Protein AF-A0A7J7J9N1-F1 (afdb_monomer)

Solvent-accessible surface area (backbone atoms only — not comparable to full-atom values): 4388 Å² total; per-residue (Å²): 120,63,47,51,27,26,30,64,87,59,84,51,42,52,30,38,32,41,53,78,27,67,42,98,60,90,78,91,54,67,74,82,80,48,62,73,74,43,76,46,67,27,19,78,77,46,76,42,79,94,78,57,43,30,40,35,25,45,73,56,57,85,78,82,60,70,74,45,51,30,35,44,60,125

Organism: Bugula neritina (NCBI:txid10212)

Radius of gyration: 11.66 Å; Cα contacts (8 Å, |Δi|>4): 146; chains: 1; bounding box: 31×20×27 Å

Foldseek 3Di:
DWFWKFFPVPVGQIETERPVQQDVDDDPDPCVSDPAFDKDWWFFPDADPVVSYTYIGPNCPPPDGDITIIGTDD

pLDDT: mean 78.35, std 8.13, range [53.81, 88.25]

Secondary structure (DSSP, 8-state):
-EEEEEETTTTTEEEEEEHHHH-SS--S-HHHH--TT-EEEEEEEEEETTTTEEEEESTTTTSSSPPEEEEE--

InterPro domains:
  IPR003029 S1 domain [PF00575] (1-59)
  IPR003029 S1 domain [PS50126] (1-59)
  IPR011488 Translation initiation factor 2, alpha subunit [PTHR10602] (1-62)
  IPR012340 Nucleic acid-binding, OB-fold [G3DSA:2.40.50.140] (1-61)
  IPR012340 Nucleic acid-binding, OB-fold [SSF50249] (2-61)
  IPR044126 IF2a, S1-like domain [cd04452] (1-60)

Mean predicted aligned error: 6.22 Å

Structure (mmCIF, N/CA/C/O backbone):
data_AF-A0A7J7J9N1-F1
#
_entry.id   AF-A0A7J7J9N1-F1
#
loop_
_atom_site.group_PDB
_atom_site.id
_atom_site.type_symbol
_atom_site.label_atom_id
_atom_site.label_alt_id
_atom_site.label_comp_id
_atom_site.label_asym_id
_atom_site.label_entity_id
_atom_site.label_seq_id
_atom_site.pdbx_PDB_ins_code
_atom_site.Cartn_x
_atom_site.Cartn_y
_atom_site.Cartn_z
_atom_site.occupancy
_atom_site.B_iso_or_equiv
_atom_site.auth_seq_id
_atom_site.auth_comp_id
_atom_site.auth_asym_id
_atom_site.auth_atom_id
_atom_site.pdbx_PDB_model_num
ATOM 1 N N . MET A 1 1 ? 6.460 -9.702 3.319 1.00 71.75 1 MET A N 1
ATOM 2 C CA . MET A 1 1 ? 6.885 -8.291 3.441 1.00 71.75 1 MET A CA 1
ATOM 3 C C . MET A 1 1 ? 5.946 -7.452 2.596 1.00 71.75 1 MET A C 1
ATOM 5 O O . MET A 1 1 ? 5.780 -7.753 1.418 1.00 71.75 1 MET A O 1
ATOM 9 N N . GLY A 1 2 ? 5.281 -6.486 3.213 1.00 76.56 2 GLY A N 1
ATOM 10 C CA . GLY A 1 2 ? 4.382 -5.531 2.567 1.00 76.56 2 GLY A CA 1
ATOM 11 C C . GLY A 1 2 ? 4.644 -4.136 3.130 1.00 76.56 2 GLY A C 1
ATOM 12 O O . GLY A 1 2 ? 5.425 -4.011 4.072 1.00 76.56 2 GLY A O 1
ATOM 13 N N . ALA A 1 3 ? 4.029 -3.128 2.529 1.00 82.06 3 ALA A N 1
ATOM 14 C CA . ALA A 1 3 ? 4.043 -1.748 2.995 1.00 82.06 3 ALA A CA 1
ATOM 15 C C . ALA A 1 3 ? 2.654 -1.385 3.524 1.00 82.06 3 ALA A C 1
ATOM 17 O O . ALA A 1 3 ? 1.649 -1.791 2.931 1.00 82.06 3 ALA A O 1
ATOM 18 N N . TYR A 1 4 ? 2.609 -0.641 4.626 1.00 85.44 4 TYR A N 1
ATOM 19 C CA . TYR A 1 4 ? 1.372 -0.077 5.150 1.00 85.44 4 TYR A CA 1
ATOM 20 C C . TYR A 1 4 ? 1.153 1.311 4.561 1.00 85.44 4 TYR A C 1
ATOM 22 O O . TYR A 1 4 ? 2.080 2.111 4.414 1.00 85.44 4 TYR A O 1
ATOM 30 N N . VAL A 1 5 ? -0.091 1.585 4.197 1.00 86.50 5 VAL A N 1
ATOM 31 C CA . VAL A 1 5 ? -0.495 2.829 3.550 1.00 86.50 5 VAL A CA 1
ATOM 32 C C . VAL A 1 5 ? -1.795 3.331 4.156 1.00 86.50 5 VAL A C 1
ATOM 34 O O . VAL A 1 5 ? -2.618 2.539 4.600 1.00 86.50 5 VAL A O 1
ATOM 37 N N . HIS A 1 6 ? -2.010 4.640 4.137 1.00 87.50 6 HIS A N 1
ATOM 38 C CA . HIS A 1 6 ? -3.297 5.245 4.457 1.00 87.50 6 HIS A CA 1
ATOM 39 C C . HIS A 1 6 ? -4.035 5.590 3.171 1.00 87.50 6 HIS A C 1
ATOM 41 O O . HIS A 1 6 ? -3.488 6.289 2.315 1.00 87.50 6 HIS A O 1
ATOM 47 N N . LEU A 1 7 ? -5.287 5.154 3.046 1.00 85.44 7 LEU A N 1
ATOM 48 C CA . LEU A 1 7 ? -6.170 5.619 1.979 1.00 85.44 7 LEU A CA 1
ATOM 49 C C . LEU A 1 7 ? -6.725 6.998 2.339 1.00 85.44 7 LEU A C 1
ATOM 51 O O . LEU A 1 7 ? -7.463 7.140 3.316 1.00 85.44 7 LEU A O 1
ATOM 55 N N . LEU A 1 8 ? -6.384 8.012 1.546 1.00 82.56 8 LEU A N 1
ATOM 56 C CA . LEU A 1 8 ? -6.788 9.394 1.822 1.00 82.56 8 LEU A CA 1
ATOM 57 C C . LEU A 1 8 ? -8.298 9.594 1.618 1.00 82.56 8 LEU A C 1
ATOM 59 O O . LEU A 1 8 ? -8.915 10.379 2.333 1.00 82.56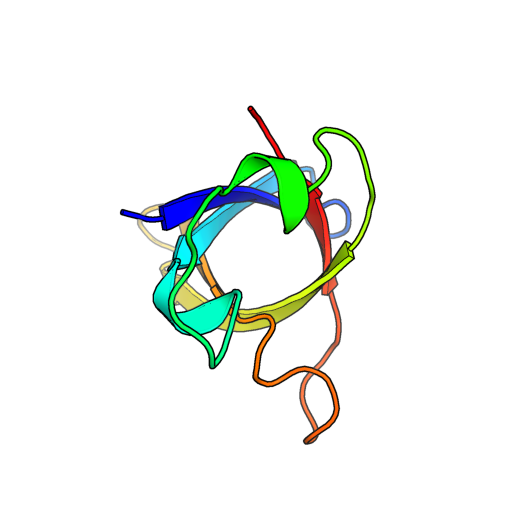 8 LEU A O 1
ATOM 63 N N . GLU A 1 9 ? -8.897 8.848 0.689 1.00 80.12 9 GLU A N 1
ATOM 64 C CA . GLU A 1 9 ? -10.326 8.924 0.352 1.00 80.12 9 GLU A CA 1
ATOM 65 C C . GLU A 1 9 ? -11.241 8.303 1.416 1.00 80.12 9 GLU A C 1
ATOM 67 O O . GLU A 1 9 ? -12.384 8.731 1.572 1.00 80.12 9 GLU A O 1
ATOM 72 N N . TYR A 1 10 ? -10.735 7.357 2.213 1.00 82.00 10 TYR A N 1
ATOM 73 C CA . TYR A 1 10 ? -11.506 6.681 3.258 1.00 82.00 10 TYR A CA 1
ATOM 74 C C . TYR A 1 10 ? -10.984 7.015 4.652 1.00 82.00 10 TYR A C 1
ATOM 76 O O . TYR A 1 10 ? -10.644 6.123 5.419 1.00 82.00 10 TYR A O 1
ATOM 84 N N . ASN A 1 11 ? -10.896 8.298 5.001 1.00 85.06 11 ASN A N 1
ATOM 85 C CA . ASN A 1 11 ? -10.561 8.740 6.362 1.00 85.06 11 ASN A CA 1
ATOM 86 C C . ASN A 1 11 ? -9.240 8.154 6.918 1.00 85.06 11 ASN A C 1
ATOM 88 O O . ASN A 1 11 ? -9.141 7.861 8.108 1.00 85.06 11 ASN A O 1
ATOM 92 N N . ASN A 1 12 ? -8.225 7.978 6.063 1.00 83.38 12 ASN A N 1
ATOM 93 C CA . ASN A 1 12 ? -6.929 7.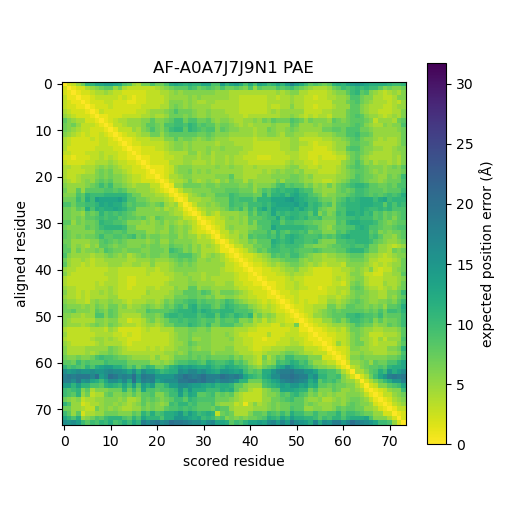380 6.409 1.00 83.38 12 ASN A CA 1
ATOM 94 C C . ASN A 1 12 ? -7.014 5.937 6.934 1.00 83.38 12 ASN A C 1
ATOM 96 O O . ASN A 1 12 ? -6.178 5.530 7.741 1.00 83.38 12 ASN A O 1
ATOM 100 N N . ILE A 1 13 ? -7.982 5.142 6.465 1.00 85.81 13 ILE A N 1
ATOM 101 C CA . ILE A 1 13 ? -7.995 3.701 6.748 1.00 85.81 13 ILE A CA 1
ATOM 102 C C . ILE A 1 13 ? -6.661 3.077 6.326 1.00 85.81 13 ILE A C 1
ATOM 104 O O . ILE A 1 13 ? -6.082 3.432 5.296 1.00 85.81 13 ILE A O 1
ATOM 108 N N . GLU A 1 14 ? -6.178 2.153 7.148 1.00 86.19 14 GLU A N 1
ATOM 109 C CA . GLU A 1 14 ? -4.954 1.409 6.899 1.00 86.19 14 GLU A CA 1
ATOM 110 C C . GLU A 1 14 ? -5.181 0.341 5.822 1.00 86.19 14 GLU A C 1
ATOM 112 O O . GLU A 1 14 ? -6.064 -0.514 5.906 1.00 86.19 14 GLU A O 1
ATOM 117 N N . GLY A 1 15 ? -4.352 0.387 4.790 1.00 87.75 15 GLY A N 1
ATOM 118 C CA . GLY A 1 15 ? -4.247 -0.626 3.758 1.00 87.75 15 GLY A CA 1
ATOM 119 C C . GLY A 1 15 ? -2.862 -1.256 3.759 1.00 87.75 15 GLY A C 1
ATOM 120 O O . GLY A 1 15 ? -1.884 -0.662 4.216 1.00 87.75 15 GLY A O 1
ATOM 121 N N . MET A 1 16 ? -2.768 -2.464 3.212 1.00 88.06 16 MET A N 1
ATOM 122 C CA . MET A 1 16 ? -1.504 -3.153 3.006 1.00 88.06 16 MET A CA 1
ATOM 123 C C . MET A 1 16 ? -1.279 -3.390 1.516 1.00 88.06 16 MET A C 1
ATOM 125 O O . MET A 1 16 ? -2.113 -3.963 0.815 1.00 88.06 16 MET A O 1
ATOM 129 N N . VAL A 1 17 ? -0.109 -2.988 1.031 1.00 86.31 17 VAL A N 1
ATOM 130 C CA . VAL A 1 17 ? 0.358 -3.313 -0.316 1.00 86.31 17 VAL A CA 1
ATOM 131 C C . VAL A 1 17 ? 1.426 -4.395 -0.206 1.00 86.31 17 VAL A C 1
ATOM 133 O O . VAL A 1 17 ? 2.449 -4.232 0.461 1.00 86.31 17 VAL A O 1
ATOM 136 N N . LEU A 1 18 ? 1.234 -5.521 -0.890 1.00 84.44 18 LEU A N 1
ATOM 137 C CA . LEU A 1 18 ? 2.270 -6.553 -0.967 1.00 84.44 18 LEU A CA 1
ATOM 138 C C . LEU A 1 18 ? 3.452 -6.071 -1.823 1.00 84.44 18 LEU A C 1
ATOM 140 O O . LEU A 1 18 ? 3.256 -5.502 -2.896 1.00 84.44 18 LEU A O 1
ATOM 144 N N . LEU A 1 19 ? 4.695 -6.392 -1.430 1.00 78.88 19 LEU A N 1
ATOM 145 C CA . LEU A 1 19 ? 5.878 -6.081 -2.257 1.00 78.88 19 LEU A CA 1
ATOM 146 C C . LEU A 1 19 ? 5.772 -6.668 -3.677 1.00 78.88 19 LEU A C 1
ATOM 148 O O . LEU A 1 19 ? 6.211 -6.049 -4.646 1.00 78.88 19 LEU A O 1
ATOM 152 N N . SER A 1 20 ? 5.153 -7.844 -3.802 1.00 81.50 20 SER A N 1
ATOM 153 C CA . SER A 1 20 ? 4.875 -8.519 -5.079 1.00 81.50 20 SER A CA 1
ATOM 154 C C . SER A 1 20 ? 3.912 -7.741 -5.989 1.00 81.50 20 SER A C 1
ATOM 156 O O . 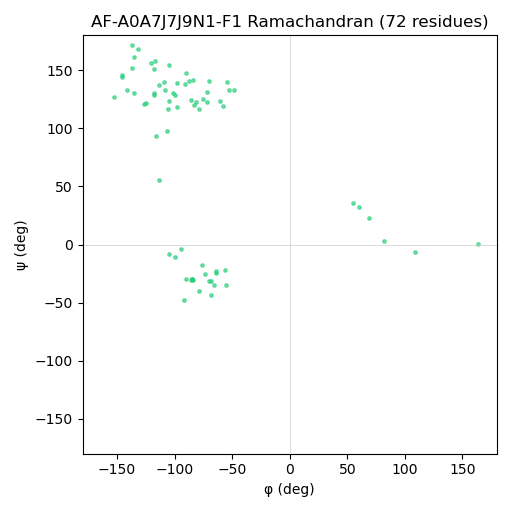SER A 1 20 ? 3.899 -7.939 -7.209 1.00 81.50 20 SER A O 1
ATOM 158 N N . GLU A 1 21 ? 3.108 -6.857 -5.395 1.00 80.94 21 GLU A N 1
ATOM 159 C CA . GLU A 1 21 ? 2.115 -6.014 -6.059 1.00 80.94 21 GLU A CA 1
ATOM 160 C C . GLU A 1 21 ? 2.612 -4.579 -6.304 1.00 80.94 21 GLU A C 1
ATOM 162 O O . GLU A 1 21 ? 1.991 -3.847 -7.074 1.00 80.94 21 GLU A O 1
ATOM 167 N N . LEU A 1 22 ? 3.754 -4.194 -5.722 1.00 79.19 22 LEU A N 1
ATOM 168 C CA . LEU A 1 22 ? 4.426 -2.908 -5.951 1.00 79.19 22 LEU A CA 1
ATOM 169 C C . LEU A 1 22 ? 5.223 -2.878 -7.258 1.00 79.19 22 LEU A C 1
ATOM 171 O O . LEU A 1 22 ? 5.235 -1.871 -7.963 1.00 79.19 22 LEU A O 1
ATOM 175 N N . SER A 1 23 ? 5.906 -3.973 -7.601 1.00 73.00 23 SER A N 1
ATOM 176 C CA . SER A 1 23 ? 6.707 -4.048 -8.824 1.00 73.00 23 SER A CA 1
ATOM 177 C C . SER A 1 23 ? 6.691 -5.440 -9.440 1.00 73.00 23 SER A C 1
ATOM 179 O O . SER A 1 23 ? 6.694 -6.452 -8.748 1.00 73.00 23 SER A O 1
ATOM 181 N N . ARG A 1 24 ? 6.732 -5.498 -10.776 1.00 72.38 24 ARG A N 1
ATOM 182 C CA . ARG A 1 24 ? 6.913 -6.753 -11.527 1.00 72.38 24 ARG A CA 1
ATOM 183 C C . ARG A 1 24 ? 8.361 -7.257 -11.496 1.00 72.38 24 ARG A C 1
ATOM 185 O O . ARG A 1 24 ? 8.607 -8.405 -11.848 1.00 72.38 24 ARG A O 1
ATOM 192 N N . ARG A 1 25 ? 9.326 -6.397 -11.148 1.00 76.31 25 ARG A N 1
ATOM 193 C CA . ARG A 1 25 ? 10.765 -6.707 -11.150 1.00 76.31 25 ARG A CA 1
ATOM 194 C C . ARG A 1 25 ? 11.276 -6.908 -9.725 1.00 76.31 25 ARG A C 1
ATOM 196 O O . ARG A 1 25 ? 10.738 -6.335 -8.783 1.00 76.31 25 ARG A O 1
ATOM 203 N N . ARG A 1 26 ? 12.361 -7.680 -9.577 1.00 70.62 26 ARG A N 1
ATOM 204 C CA . ARG A 1 26 ? 13.022 -7.888 -8.280 1.00 70.62 26 ARG A CA 1
ATOM 205 C C . ARG A 1 26 ? 13.511 -6.551 -7.719 1.00 70.62 26 ARG A C 1
ATOM 207 O O . ARG A 1 26 ? 14.279 -5.838 -8.366 1.00 70.62 26 ARG A O 1
ATOM 214 N N . ILE A 1 27 ? 13.068 -6.235 -6.510 1.00 73.12 27 ILE A N 1
ATOM 215 C CA . ILE A 1 27 ? 13.380 -4.983 -5.824 1.00 73.12 27 ILE A CA 1
ATOM 216 C C . ILE A 1 27 ? 14.745 -5.130 -5.144 1.00 73.12 27 ILE A C 1
ATOM 218 O O . ILE A 1 27 ? 14.924 -6.010 -4.308 1.00 73.12 27 ILE A O 1
ATOM 222 N N . ARG A 1 28 ? 15.718 -4.284 -5.513 1.00 75.94 28 ARG A N 1
ATOM 223 C CA . ARG A 1 28 ? 17.007 -4.174 -4.797 1.00 75.94 28 ARG A CA 1
ATOM 224 C C . ARG A 1 28 ? 16.931 -3.237 -3.590 1.00 75.94 28 ARG A C 1
ATOM 226 O O . ARG A 1 28 ? 17.677 -3.422 -2.642 1.00 75.94 28 ARG A O 1
ATOM 233 N N . SER A 1 29 ? 16.071 -2.219 -3.645 1.00 73.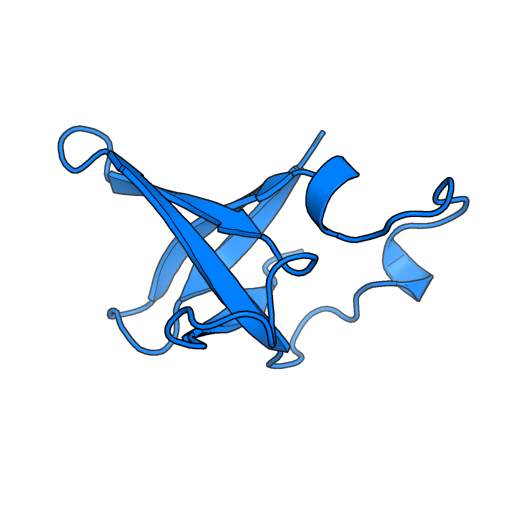50 29 SER A N 1
ATOM 234 C CA . SER A 1 29 ? 15.894 -1.236 -2.575 1.00 73.50 29 SER A CA 1
ATOM 235 C C . SER A 1 29 ? 14.477 -0.666 -2.618 1.00 73.50 29 SER A C 1
ATOM 237 O O . SER A 1 29 ? 14.036 -0.204 -3.673 1.00 73.50 29 SER A O 1
ATOM 239 N N . ILE A 1 30 ? 13.777 -0.721 -1.483 1.00 72.94 30 ILE A N 1
ATOM 240 C CA . ILE A 1 30 ? 12.392 -0.249 -1.325 1.00 72.94 30 ILE A CA 1
ATOM 241 C C . ILE A 1 30 ? 12.333 1.283 -1.430 1.00 72.94 30 ILE A C 1
ATOM 243 O O . ILE A 1 30 ? 11.555 1.803 -2.224 1.00 72.94 30 ILE A O 1
ATOM 247 N N . ASN A 1 31 ? 13.273 1.986 -0.788 1.00 75.12 31 ASN A N 1
ATOM 248 C CA . ASN A 1 31 ? 13.383 3.455 -0.794 1.00 75.12 31 ASN A CA 1
ATOM 249 C C . ASN A 1 31 ? 13.490 4.095 -2.187 1.00 75.12 31 ASN A C 1
ATOM 251 O O . ASN A 1 31 ? 13.249 5.289 -2.348 1.00 75.12 31 ASN A O 1
ATOM 255 N N . LYS A 1 32 ? 13.914 3.337 -3.206 1.00 74.12 32 LYS A N 1
ATOM 256 C CA . LYS A 1 32 ? 14.012 3.858 -4.577 1.00 74.12 32 LYS A CA 1
ATOM 257 C C . LYS A 1 32 ? 12.692 3.749 -5.338 1.00 74.12 32 LYS A C 1
ATOM 259 O O . LYS A 1 32 ? 12.453 4.538 -6.249 1.00 74.12 32 LYS A O 1
ATOM 264 N N . LEU A 1 33 ? 11.888 2.744 -5.009 1.00 68.94 33 LEU A N 1
ATOM 265 C CA . LEU A 1 33 ? 10.609 2.476 -5.660 1.00 68.94 33 LEU A CA 1
ATOM 266 C C . LEU A 1 33 ? 9.480 3.293 -5.055 1.00 68.94 33 LEU A C 1
ATOM 268 O O . LEU A 1 33 ? 8.538 3.611 -5.775 1.00 68.94 33 LEU A O 1
ATOM 272 N N . ILE A 1 34 ? 9.592 3.621 -3.771 1.00 71.00 34 ILE A N 1
ATOM 273 C CA . ILE A 1 34 ? 8.532 4.297 -3.049 1.00 71.00 34 ILE A CA 1
ATOM 274 C C . ILE A 1 34 ? 9.121 5.421 -2.216 1.00 71.00 34 ILE A C 1
ATOM 276 O O . ILE A 1 34 ? 10.141 5.258 -1.546 1.00 7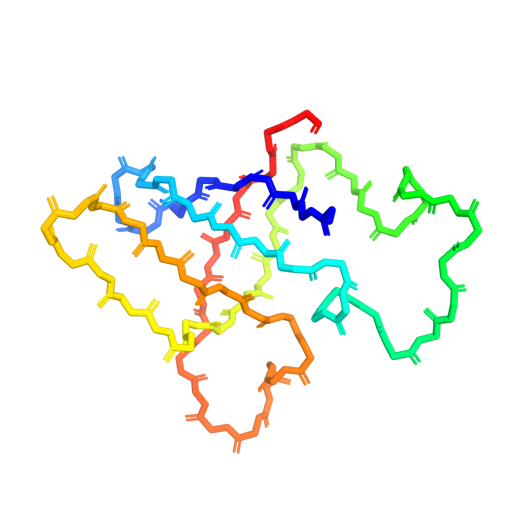1.00 34 ILE A O 1
ATOM 280 N N . ARG A 1 35 ? 8.518 6.603 -2.354 1.00 73.25 35 ARG A N 1
ATOM 281 C CA . ARG A 1 35 ? 8.910 7.803 -1.622 1.00 73.25 35 ARG A CA 1
ATOM 282 C C . ARG A 1 35 ? 7.872 8.053 -0.545 1.00 73.25 35 ARG A C 1
ATOM 284 O O . ARG A 1 35 ? 6.726 8.358 -0.863 1.00 73.25 35 ARG A O 1
ATOM 291 N N . ILE A 1 36 ? 8.315 7.974 0.704 1.00 79.19 36 ILE A N 1
ATOM 292 C CA . ILE A 1 36 ? 7.507 8.292 1.879 1.00 79.19 36 ILE A CA 1
ATOM 293 C C . ILE A 1 36 ? 6.902 9.692 1.704 1.00 79.19 36 ILE A C 1
ATOM 295 O O . ILE A 1 36 ? 7.593 10.634 1.304 1.00 79.19 36 ILE A O 1
ATOM 299 N N . GLY A 1 37 ? 5.600 9.813 1.969 1.00 77.31 37 GLY A N 1
ATOM 300 C CA . GLY A 1 37 ? 4.874 11.082 1.905 1.00 77.31 37 GLY A CA 1
ATOM 301 C C . GLY A 1 37 ? 4.416 11.528 0.513 1.00 77.31 37 GLY A C 1
ATOM 302 O O . GLY A 1 37 ? 3.829 12.604 0.413 1.00 77.31 37 GLY A O 1
ATOM 303 N N . ARG A 1 38 ? 4.635 10.737 -0.546 1.00 80.38 3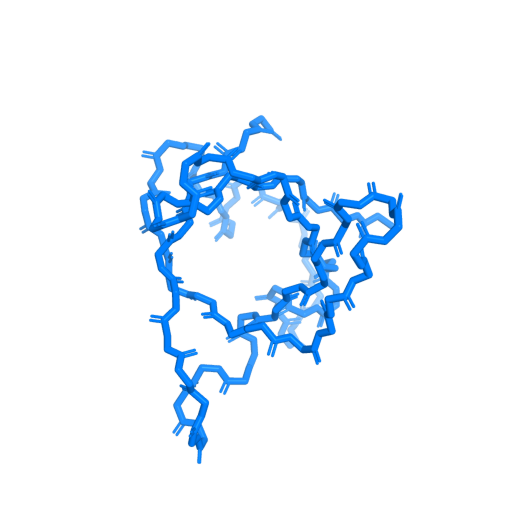8 ARG A N 1
ATOM 304 C CA . ARG A 1 38 ? 3.961 10.965 -1.834 1.00 80.38 38 ARG A CA 1
ATOM 305 C C . ARG A 1 38 ? 2.617 10.257 -1.882 1.00 80.38 38 ARG A C 1
ATOM 307 O O . ARG A 1 38 ? 2.486 9.137 -1.392 1.00 80.38 38 ARG A O 1
ATOM 314 N N . ASP A 1 39 ? 1.651 10.935 -2.482 1.00 82.56 39 ASP A N 1
ATOM 315 C CA . ASP A 1 39 ? 0.420 10.333 -2.959 1.00 82.56 39 ASP A CA 1
ATOM 316 C C . ASP A 1 39 ? 0.707 9.486 -4.199 1.00 82.56 39 ASP A C 1
ATOM 318 O O . ASP A 1 39 ? 1.408 9.899 -5.126 1.00 82.56 39 ASP A O 1
ATOM 322 N N . GLU A 1 40 ? 0.199 8.264 -4.186 1.00 80.88 40 GLU A N 1
ATOM 323 C CA . GLU A 1 40 ? 0.238 7.365 -5.327 1.00 80.88 40 GLU A CA 1
ATOM 324 C C . GLU A 1 40 ? -1.120 6.694 -5.499 1.00 80.88 40 GLU A C 1
ATOM 326 O O . GLU A 1 40 ? -1.956 6.681 -4.601 1.00 80.88 40 GLU A O 1
ATOM 331 N N . CYS A 1 41 ? -1.346 6.154 -6.690 1.00 82.19 41 CYS A N 1
ATOM 332 C CA . CYS A 1 41 ?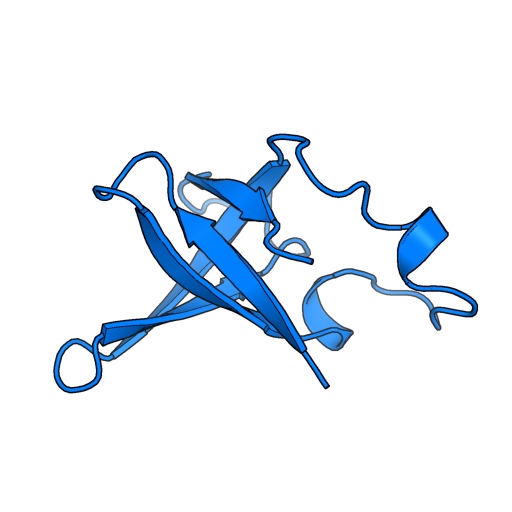 -2.599 5.526 -7.070 1.00 82.19 41 CYS A CA 1
ATOM 333 C C . CYS A 1 41 ? -2.482 3.996 -6.991 1.00 82.19 41 CYS A C 1
ATOM 335 O O . CYS A 1 41 ? -1.559 3.411 -7.566 1.00 82.19 41 CYS A O 1
ATOM 337 N N . VAL A 1 42 ? -3.429 3.335 -6.325 1.00 83.81 42 VAL A N 1
ATOM 338 C CA . VAL A 1 42 ? -3.552 1.866 -6.231 1.00 83.81 42 VAL A CA 1
ATOM 339 C C . VAL A 1 42 ? -4.975 1.419 -6.514 1.00 83.81 42 VAL A C 1
ATOM 341 O O . VAL A 1 42 ? -5.902 2.215 -6.588 1.00 83.81 42 VAL A O 1
ATOM 344 N N . VAL A 1 43 ? -5.148 0.113 -6.689 1.00 85.88 43 VAL A N 1
ATOM 345 C CA . VAL A 1 43 ? -6.457 -0.521 -6.809 1.00 85.88 43 VAL A CA 1
ATOM 346 C C . VAL A 1 43 ? -6.686 -1.424 -5.606 1.00 85.88 43 VAL A C 1
ATOM 348 O O . VAL A 1 43 ? -5.800 -2.191 -5.216 1.00 85.88 43 VAL A O 1
ATOM 351 N N . VAL A 1 44 ? -7.898 -1.372 -5.062 1.00 86.12 44 VAL A N 1
ATOM 352 C CA . VAL A 1 44 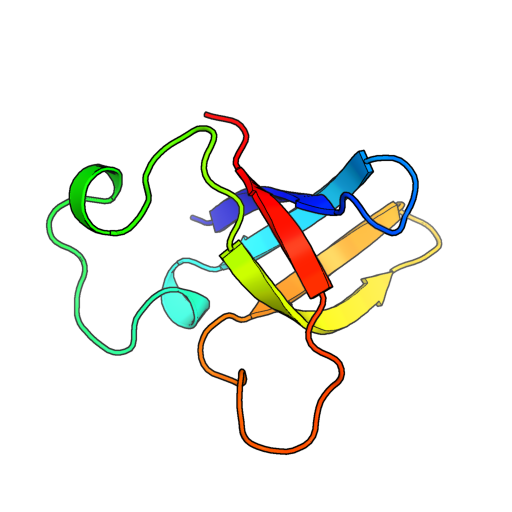? -8.372 -2.296 -4.031 1.00 86.12 44 VAL A CA 1
ATOM 353 C C . VAL A 1 44 ? -8.613 -3.672 -4.646 1.00 86.12 44 VAL A C 1
ATOM 355 O O . VAL A 1 44 ? -9.380 -3.817 -5.598 1.00 86.12 44 VAL A O 1
ATOM 358 N N . ILE A 1 45 ? -7.947 -4.697 -4.113 1.00 86.00 45 ILE A N 1
ATOM 359 C CA . ILE A 1 45 ? -8.187 -6.094 -4.497 1.00 86.00 45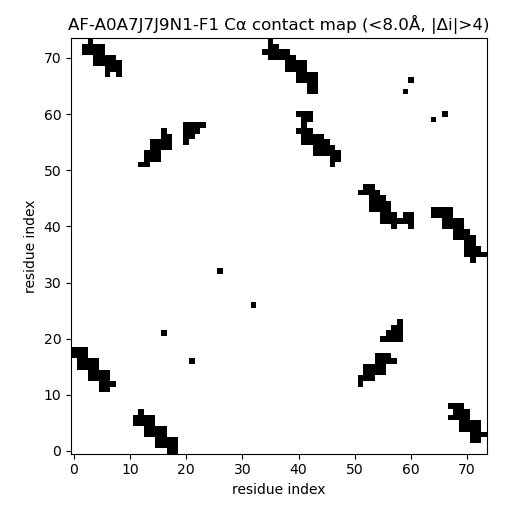 ILE A CA 1
ATOM 360 C C . ILE A 1 45 ? -9.228 -6.713 -3.573 1.00 86.00 45 ILE A C 1
ATOM 362 O O . ILE A 1 45 ? -10.147 -7.387 -4.040 1.00 86.00 45 ILE A O 1
ATOM 366 N N . ARG A 1 46 ? -9.052 -6.528 -2.264 1.00 85.19 46 ARG A N 1
ATOM 367 C CA . ARG A 1 46 ? -9.857 -7.188 -1.241 1.00 85.19 46 ARG A CA 1
ATOM 368 C C . ARG A 1 46 ? -10.039 -6.262 -0.047 1.00 85.19 46 ARG A C 1
ATOM 370 O O . ARG A 1 46 ? -9.131 -5.519 0.306 1.00 85.19 46 ARG A O 1
ATOM 377 N N . VAL A 1 47 ? -11.219 -6.327 0.558 1.00 87.06 47 VAL A N 1
ATOM 378 C CA . VAL A 1 47 ? -11.580 -5.570 1.758 1.00 87.06 47 VAL A CA 1
ATOM 379 C C . VAL A 1 47 ? -12.084 -6.559 2.796 1.00 87.06 47 VAL A C 1
ATOM 381 O O . VAL A 1 47 ? -13.071 -7.254 2.552 1.00 87.06 47 VAL A O 1
ATOM 384 N N . ASP A 1 48 ? -11.431 -6.598 3.950 1.00 87.62 48 ASP A N 1
ATOM 385 C CA . ASP A 1 48 ? -11.845 -7.373 5.114 1.00 87.62 48 ASP A CA 1
ATOM 386 C C . ASP A 1 48 ? -12.388 -6.411 6.179 1.00 87.62 48 ASP A C 1
ATOM 388 O O . ASP A 1 48 ? -11.645 -5.783 6.936 1.00 87.62 48 ASP A O 1
ATOM 392 N N . LYS A 1 49 ? -13.719 -6.274 6.213 1.00 82.44 49 LYS A N 1
ATOM 393 C CA . LYS A 1 49 ? -14.427 -5.291 7.051 1.00 82.44 49 LYS A CA 1
ATOM 394 C C . LYS A 1 49 ? -14.337 -5.593 8.548 1.00 82.44 49 LYS A C 1
ATOM 396 O O . LYS A 1 49 ? -14.287 -4.659 9.334 1.00 82.44 49 LYS A O 1
ATOM 401 N N . ASP A 1 50 ? -14.268 -6.867 8.931 1.00 86.31 50 ASP A N 1
ATOM 402 C CA . ASP A 1 50 ? -14.170 -7.286 10.336 1.00 86.31 50 ASP A CA 1
ATOM 403 C C . ASP A 1 50 ? -12.865 -6.855 11.004 1.00 86.31 50 ASP A C 1
ATOM 405 O O . ASP A 1 50 ? -12.836 -6.548 12.192 1.00 86.31 50 ASP A O 1
ATOM 409 N N . LYS A 1 51 ? -11.771 -6.841 10.238 1.00 80.88 51 LYS A N 1
ATOM 410 C CA . LYS A 1 51 ? -10.445 -6.480 10.746 1.00 80.88 51 LYS A CA 1
ATOM 411 C C . LYS A 1 51 ? -9.992 -5.084 10.319 1.00 80.88 51 LYS A C 1
ATOM 413 O O . LYS A 1 51 ? -8.960 -4.627 10.791 1.00 80.88 51 LYS A O 1
ATOM 418 N N . GLY A 1 52 ? -10.734 -4.434 9.421 1.00 80.94 52 GLY A N 1
ATOM 419 C CA . GLY A 1 52 ? -10.366 -3.136 8.860 1.00 80.94 52 GLY A CA 1
ATOM 420 C C . GLY A 1 52 ? -9.147 -3.186 7.937 1.00 80.94 52 GLY A C 1
ATOM 421 O O . GLY A 1 52 ? -8.497 -2.165 7.760 1.00 80.94 52 GLY A O 1
ATOM 422 N N . TYR A 1 53 ? -8.829 -4.349 7.356 1.00 84.25 53 TYR A N 1
ATOM 423 C CA . TYR A 1 53 ? -7.697 -4.491 6.439 1.00 84.25 53 TYR A CA 1
ATOM 424 C C . TYR A 1 53 ? -8.145 -4.416 4.988 1.00 84.25 53 TYR A C 1
ATOM 426 O O . TYR A 1 53 ? -9.150 -5.009 4.585 1.00 84.25 53 TYR A O 1
ATOM 434 N N . ILE A 1 54 ? -7.348 -3.720 4.186 1.00 87.56 54 ILE A N 1
ATOM 435 C CA . ILE A 1 54 ? -7.562 -3.589 2.751 1.00 87.56 54 ILE A CA 1
ATOM 436 C C . ILE A 1 54 ? -6.297 -4.046 2.037 1.00 87.56 54 ILE A C 1
ATOM 438 O O . ILE A 1 54 ? -5.224 -3.482 2.248 1.00 87.56 54 ILE A O 1
ATOM 442 N N . ASP A 1 55 ? -6.426 -5.053 1.175 1.00 88.25 55 ASP A N 1
ATOM 443 C CA . ASP A 1 55 ? -5.343 -5.478 0.296 1.00 88.25 55 ASP A CA 1
ATOM 444 C C . ASP A 1 55 ? -5.359 -4.640 -0.979 1.00 88.25 55 ASP A C 1
ATOM 446 O O . ASP A 1 55 ? -6.346 -4.591 -1.728 1.00 88.25 55 ASP A O 1
ATOM 450 N N . LEU A 1 56 ? -4.220 -4.015 -1.245 1.00 87.12 56 LEU A N 1
ATOM 451 C CA . LEU A 1 56 ? -4.035 -3.053 -2.318 1.00 87.12 56 LEU A CA 1
ATOM 452 C C . LEU A 1 56 ? -3.000 -3.554 -3.326 1.00 87.12 56 LEU A C 1
ATOM 454 O O . LEU A 1 56 ? -2.053 -4.273 -2.993 1.00 87.12 56 LEU A O 1
ATOM 458 N N . SER A 1 57 ? -3.156 -3.136 -4.582 1.00 85.31 57 SER A N 1
ATOM 459 C CA . SER A 1 57 ? -2.195 -3.432 -5.642 1.00 85.31 57 SER A CA 1
ATOM 460 C C . SER A 1 57 ? -1.975 -2.274 -6.595 1.00 85.31 57 SER A C 1
ATOM 462 O O . SER A 1 57 ? -2.909 -1.699 -7.154 1.00 85.31 57 SER A O 1
ATOM 464 N N . LYS A 1 58 ? -0.695 -2.006 -6.856 1.00 80.62 58 LYS A N 1
ATOM 465 C CA . LYS A 1 58 ? -0.236 -1.017 -7.832 1.00 80.62 58 LYS A CA 1
ATOM 466 C C . LYS A 1 58 ? -0.170 -1.595 -9.246 1.00 80.62 58 LYS A C 1
ATOM 468 O O . LYS A 1 58 ? -0.383 -0.898 -10.231 1.00 80.62 58 LYS A O 1
ATOM 473 N N . ARG A 1 59 ? 0.076 -2.903 -9.384 1.00 79.62 59 ARG A N 1
ATOM 474 C CA . ARG A 1 59 ? 0.222 -3.581 -10.689 1.00 79.62 59 ARG A CA 1
ATOM 475 C C . ARG A 1 59 ? -1.037 -3.582 -11.549 1.00 79.62 59 ARG A C 1
ATOM 477 O O . ARG A 1 59 ? -0.917 -3.781 -12.760 1.00 79.62 59 ARG A O 1
ATOM 484 N N . ARG A 1 60 ? -2.210 -3.460 -10.926 1.00 74.94 60 ARG A N 1
ATOM 485 C CA . ARG A 1 60 ? -3.521 -3.543 -11.590 1.00 74.94 60 ARG A CA 1
ATOM 486 C C . ARG A 1 60 ? -4.093 -2.181 -11.990 1.00 74.94 60 ARG A C 1
ATOM 488 O O . ARG A 1 60 ? -5.134 -2.139 -12.650 1.00 74.94 60 ARG A O 1
ATOM 495 N N . VAL A 1 61 ? -3.406 -1.094 -11.640 1.00 73.06 61 VAL A N 1
ATOM 496 C CA . VAL A 1 61 ? -3.754 0.269 -12.049 1.00 73.06 61 VAL A CA 1
ATOM 497 C C . VAL A 1 61 ? -3.764 0.337 -13.582 1.00 73.06 61 VAL A C 1
ATOM 499 O O . VAL A 1 61 ? -2.764 0.033 -14.231 1.00 73.06 61 VAL A O 1
ATOM 502 N N . GLY A 1 62 ? -4.924 0.662 -14.162 1.00 63.81 62 GLY A N 1
ATOM 503 C CA . GLY A 1 62 ? -5.109 0.841 -15.609 1.00 63.81 62 GLY A CA 1
ATOM 504 C C . GLY A 1 62 ? -5.917 -0.235 -16.346 1.00 63.81 62 GLY A C 1
ATOM 505 O O . GLY A 1 62 ? -6.202 -0.051 -17.522 1.00 63.81 62 GLY A O 1
ATOM 506 N N . THR A 1 63 ? -6.318 -1.346 -15.708 1.00 60.84 63 THR A N 1
ATOM 507 C CA . THR A 1 63 ? -7.068 -2.411 -16.419 1.00 60.84 63 THR A CA 1
ATOM 508 C C . THR A 1 63 ? -8.594 -2.251 -16.388 1.00 60.84 63 THR A C 1
ATOM 510 O O . THR A 1 63 ? -9.226 -2.695 -17.341 1.00 60.84 63 THR A O 1
ATOM 513 N N . ARG A 1 64 ? -9.186 -1.642 -15.342 1.00 53.81 64 ARG A N 1
ATOM 514 C CA . ARG A 1 64 ? -10.637 -1.303 -15.206 1.00 53.81 64 ARG A CA 1
ATOM 515 C C . ARG A 1 64 ? -11.088 -0.984 -13.766 1.00 53.81 64 ARG A C 1
ATOM 517 O O . ARG A 1 64 ? -12.271 -0.757 -13.550 1.00 53.81 64 ARG A O 1
ATOM 524 N N . GLY A 1 65 ? -10.191 -1.029 -12.779 1.00 57.06 65 GLY A N 1
ATOM 525 C CA . GLY A 1 65 ? -10.532 -0.804 -11.370 1.00 57.06 65 GLY A CA 1
ATOM 526 C C . GLY A 1 65 ? -10.426 0.664 -10.964 1.00 57.06 65 GLY A C 1
ATOM 527 O O . GLY A 1 65 ? -9.562 1.373 -11.483 1.00 57.06 65 GLY A O 1
ATOM 528 N N . TYR A 1 66 ? -11.290 1.080 -10.036 1.00 64.38 66 TYR A N 1
ATOM 529 C CA . TYR A 1 66 ? -11.206 2.366 -9.343 1.00 64.38 66 TYR A CA 1
ATOM 530 C C . TYR A 1 66 ? -9.786 2.590 -8.821 1.00 64.38 66 TYR A C 1
ATOM 532 O O . TYR A 1 66 ? -9.158 1.676 -8.279 1.00 64.38 66 TYR A O 1
ATOM 540 N N . CYS A 1 67 ? -9.274 3.787 -9.080 1.00 69.44 67 CYS A N 1
ATOM 541 C CA . CYS A 1 67 ? -7.949 4.205 -8.671 1.00 69.44 67 CYS A CA 1
ATOM 542 C C . CYS A 1 67 ? -8.099 5.016 -7.394 1.00 69.44 67 CYS A C 1
ATOM 544 O O . CYS A 1 67 ? -8.766 6.041 -7.423 1.00 69.44 67 CYS A O 1
ATOM 546 N N . GLU A 1 68 ? -7.503 4.533 -6.315 1.00 76.62 68 GLU A N 1
ATOM 547 C CA . GLU A 1 68 ? -7.565 5.147 -4.994 1.00 76.62 68 GLU A CA 1
ATOM 548 C C . GLU A 1 68 ? -6.195 5.755 -4.678 1.00 76.62 68 GLU A C 1
ATOM 550 O O . GLU A 1 68 ? -5.152 5.113 -4.876 1.00 76.62 68 GLU A O 1
ATOM 555 N N . MET A 1 69 ? -6.194 6.996 -4.206 1.00 75.94 69 MET A N 1
ATOM 556 C CA . MET A 1 69 ? -5.026 7.717 -3.734 1.00 75.94 69 MET A CA 1
ATOM 557 C C . MET A 1 69 ? -4.687 7.324 -2.298 1.00 75.94 69 MET A C 1
ATOM 559 O O . MET A 1 69 ? -5.463 7.496 -1.353 1.00 75.94 69 MET A O 1
ATOM 563 N N . TYR A 1 70 ? -3.462 6.847 -2.119 1.00 79.62 70 TYR A N 1
ATOM 564 C CA . TYR A 1 70 ? -2.923 6.480 -0.820 1.00 79.62 70 TYR A CA 1
ATOM 565 C C . TYR A 1 70 ? -1.671 7.285 -0.490 1.00 79.62 70 TYR A C 1
ATOM 567 O O . TYR A 1 70 ? -0.958 7.752 -1.379 1.00 79.62 70 TYR A O 1
ATOM 575 N N . ARG A 1 71 ? -1.378 7.403 0.806 1.00 75.06 71 ARG A N 1
ATOM 576 C CA . ARG A 1 71 ? -0.127 7.944 1.339 1.00 75.06 71 ARG A CA 1
ATOM 577 C C . ARG A 1 71 ? 0.595 6.867 2.134 1.00 75.06 71 ARG A C 1
ATOM 579 O O . ARG A 1 71 ? 0.006 6.223 2.995 1.00 75.06 71 ARG A O 1
ATOM 586 N N . GLU A 1 72 ? 1.876 6.681 1.857 1.00 68.50 72 GLU A N 1
ATOM 587 C CA . GLU A 1 72 ? 2.674 5.637 2.501 1.00 68.50 72 GLU A CA 1
ATOM 588 C C . GLU A 1 72 ? 3.232 6.076 3.863 1.00 68.50 72 GLU A C 1
ATOM 590 O O . GLU A 1 72 ? 3.637 7.234 4.031 1.00 68.50 72 GLU A O 1
ATOM 595 N N . ILE A 1 73 ? 3.241 5.143 4.822 1.00 64.94 73 ILE A N 1
ATOM 596 C CA . ILE A 1 73 ? 3.604 5.369 6.224 1.00 64.94 73 ILE A CA 1
ATOM 597 C C . ILE A 1 73 ? 4.864 4.549 6.518 1.00 64.94 73 ILE A C 1
ATOM 599 O O . ILE A 1 73 ? 4.768 3.387 6.893 1.00 64.94 73 ILE A O 1
ATOM 603 N N . PHE A 1 74 ? 6.026 5.188 6.369 1.00 54.59 74 PHE A N 1
ATOM 604 C CA . PHE A 1 74 ? 7.354 4.681 6.755 1.00 54.59 74 PHE A CA 1
ATOM 605 C C . PHE A 1 74 ? 7.960 3.510 5.958 1.00 54.59 74 PHE A C 1
ATOM 607 O O . PHE A 1 74 ? 7.372 2.414 5.857 1.00 54.59 74 PHE A O 1
#

Sequence (74 aa):
MGAYVHLLEYNNIEGMVLLSELSRRRIRSINKLIRIGRDECVVVIRVDKDKGYIDLSKRRVGTRGYCEMYREIF

Nearest PDB structures (foldseek):
  8pj3-assembly1_r  TM=9.094E-01  e=1.555E-06  Homo sapiens
  1q46-assembly1_A  TM=9.563E-01  e=9.063E-06  Saccharomyces cerevisiae
  7sys-assembly1_j  TM=8.956E-01  e=3.869E-06  Homo sapiens
  6jlz-assembly1_L  TM=8.487E-01  e=4.972E-05  Saccharomyces cerevisiae S288C
  6yam-assembly1_A  TM=7.901E-01  e=1.769E-05  Oryctolagus cuniculus